Protein AF-A0A658NIZ4-F1 (afdb_monomer)

Mean predicted aligned error: 2.85 Å

Structure (mmCIF, N/CA/C/O backbone):
data_AF-A0A658NIZ4-F1
#
_entry.id   AF-A0A658NIZ4-F1
#
loop_
_atom_site.group_PDB
_atom_site.id
_atom_site.type_symbol
_atom_site.label_atom_id
_atom_site.label_alt_id
_atom_site.label_comp_id
_atom_site.label_asym_id
_atom_site.label_entity_id
_atom_site.label_seq_id
_atom_site.pdbx_PDB_ins_code
_atom_site.Cartn_x
_atom_site.Cartn_y
_atom_site.Cartn_z
_atom_site.occupancy
_atom_site.B_iso_or_equiv
_atom_site.auth_seq_id
_atom_site.auth_comp_id
_atom_site.auth_asym_id
_atom_site.auth_atom_id
_atom_site.pdbx_PDB_model_num
ATOM 1 N N . ALA A 1 1 ? -3.839 -11.811 14.363 1.00 90.75 1 ALA A N 1
ATOM 2 C CA . ALA A 1 1 ? -3.358 -10.651 13.583 1.00 90.75 1 ALA A CA 1
ATOM 3 C C . ALA A 1 1 ? -2.184 -11.100 12.717 1.00 90.75 1 ALA A C 1
ATOM 5 O O . ALA A 1 1 ? -1.650 -12.171 12.978 1.00 90.75 1 ALA A O 1
ATOM 6 N N . GLY A 1 2 ? -1.844 -10.360 11.666 1.00 97.19 2 GLY A N 1
ATOM 7 C CA . GLY A 1 2 ? -0.724 -10.707 10.794 1.00 97.19 2 GLY A CA 1
ATOM 8 C C . GLY A 1 2 ? -0.590 -9.736 9.630 1.00 97.19 2 GLY A C 1
ATOM 9 O O . GLY A 1 2 ? -1.451 -8.877 9.435 1.00 97.19 2 GLY A O 1
ATOM 10 N N . VAL A 1 3 ? 0.473 -9.905 8.851 1.00 98.19 3 VAL A N 1
ATOM 11 C CA . VAL A 1 3 ? 0.665 -9.230 7.563 1.00 98.19 3 VAL A CA 1
ATOM 12 C C . VAL A 1 3 ? 0.384 -10.232 6.457 1.00 98.19 3 VAL A C 1
ATOM 14 O O . VAL A 1 3 ? 0.827 -11.382 6.521 1.00 98.19 3 VAL A O 1
ATOM 17 N N . TYR A 1 4 ? -0.349 -9.788 5.444 1.00 98.31 4 TYR A N 1
ATOM 18 C CA . TYR A 1 4 ? -0.788 -10.625 4.339 1.00 98.31 4 TYR A CA 1
ATOM 19 C C . TYR A 1 4 ? -0.395 -9.987 3.013 1.00 98.31 4 TYR A C 1
ATOM 21 O O . TYR A 1 4 ? -0.514 -8.774 2.844 1.00 98.31 4 TYR A O 1
ATOM 29 N N . LEU A 1 5 ? 0.051 -10.817 2.076 1.00 97.88 5 LEU A N 1
ATOM 30 C CA . LEU A 1 5 ? 0.253 -10.441 0.687 1.00 97.88 5 LEU A CA 1
ATOM 31 C C . LEU A 1 5 ? -0.986 -10.842 -0.116 1.00 97.88 5 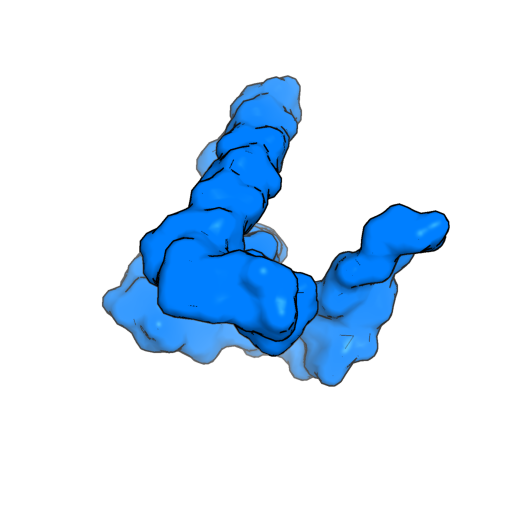LEU A C 1
ATOM 33 O O . LEU A 1 5 ? -1.375 -12.011 -0.119 1.00 97.88 5 LEU A O 1
ATOM 37 N N . TYR A 1 6 ? -1.595 -9.874 -0.794 1.00 97.62 6 TYR A N 1
ATOM 38 C CA . TYR A 1 6 ? -2.703 -10.129 -1.706 1.00 97.62 6 TYR A CA 1
ATOM 39 C C . TYR A 1 6 ? -2.199 -10.641 -3.055 1.00 97.62 6 TYR A C 1
ATOM 41 O O . TYR A 1 6 ? -1.316 -10.037 -3.663 1.00 97.62 6 TYR A O 1
ATOM 49 N N . THR A 1 7 ? -2.783 -11.749 -3.507 1.00 96.81 7 THR A N 1
ATOM 50 C CA . THR A 1 7 ? -2.509 -12.382 -4.800 1.00 96.81 7 THR A CA 1
ATOM 51 C C . THR A 1 7 ? -3.738 -12.198 -5.694 1.00 96.81 7 THR A C 1
ATOM 53 O O . THR A 1 7 ? -4.768 -12.838 -5.448 1.00 96.81 7 THR A O 1
ATOM 56 N N . PRO A 1 8 ? -3.690 -11.294 -6.689 1.00 94.56 8 PRO A N 1
ATOM 57 C CA . PRO A 1 8 ? -4.858 -10.961 -7.499 1.00 94.56 8 PRO A CA 1
ATOM 58 C C . PRO A 1 8 ? -5.317 -12.106 -8.409 1.00 94.56 8 PRO A C 1
ATOM 60 O O . PRO A 1 8 ? -6.507 -12.202 -8.687 1.00 94.56 8 PRO A O 1
ATOM 63 N N . GLU A 1 9 ? -4.416 -12.990 -8.841 1.00 96.50 9 GLU A N 1
ATOM 64 C CA . GLU A 1 9 ? -4.697 -14.058 -9.811 1.00 96.50 9 GLU A CA 1
ATOM 65 C C . GLU A 1 9 ? -5.750 -15.059 -9.317 1.00 96.50 9 GLU A C 1
ATOM 67 O O . GLU A 1 9 ? -6.484 -15.639 -10.113 1.00 96.50 9 GLU A O 1
ATOM 72 N N . ASN A 1 10 ? -5.826 -15.266 -8.004 1.00 96.94 10 ASN A N 1
ATOM 73 C CA . ASN A 1 10 ? -6.740 -16.211 -7.364 1.00 96.94 10 ASN A CA 1
ATOM 74 C C . ASN A 1 10 ? -7.549 -15.579 -6.221 1.00 96.94 10 ASN A C 1
ATOM 76 O O . ASN A 1 10 ? -8.177 -16.304 -5.452 1.00 96.94 10 ASN A O 1
ATOM 80 N N . HIS A 1 11 ? -7.513 -14.247 -6.098 1.00 96.88 11 HIS A N 1
ATOM 81 C CA . HIS A 1 11 ? -8.187 -13.487 -5.048 1.00 96.88 11 HIS A CA 1
ATOM 82 C C . HIS A 1 11 ? -7.916 -14.035 -3.633 1.00 96.88 11 HIS A C 1
ATOM 84 O O . HIS A 1 11 ? -8.833 -14.288 -2.851 1.00 96.88 11 HIS A O 1
ATOM 90 N N . SER A 1 12 ? -6.639 -14.247 -3.302 1.00 97.81 12 SER A N 1
ATOM 91 C CA . SER A 1 12 ? -6.241 -14.845 -2.022 1.00 97.81 12 SER A CA 1
ATOM 92 C C . SER A 1 12 ? -5.281 -13.971 -1.216 1.00 97.81 12 SER A C 1
ATOM 94 O O . SER A 1 12 ? -4.587 -13.101 -1.746 1.00 97.81 12 SER A O 1
ATOM 96 N N . LEU A 1 13 ? -5.246 -14.214 0.096 1.00 98.00 13 LEU A N 1
ATOM 97 C CA . LEU A 1 13 ? -4.315 -13.591 1.032 1.00 98.00 13 LEU A CA 1
ATOM 98 C C . LEU A 1 13 ? -3.346 -14.646 1.563 1.00 98.00 13 LEU A C 1
ATOM 100 O O . LEU A 1 13 ? -3.752 -15.591 2.240 1.00 98.00 13 LEU A O 1
ATOM 104 N N . VAL A 1 14 ? -2.055 -14.454 1.303 1.00 97.81 14 VAL A N 1
ATOM 105 C CA . VAL A 1 14 ? -0.987 -15.297 1.847 1.00 97.81 14 VAL A CA 1
ATOM 106 C C . VAL A 1 14 ? -0.419 -14.612 3.079 1.00 97.81 14 VAL A C 1
ATOM 108 O O . VAL A 1 14 ? 0.097 -13.498 2.990 1.00 97.81 14 VAL A O 1
ATOM 111 N N . LYS A 1 15 ? -0.509 -15.254 4.247 1.00 97.81 15 LYS A N 1
ATOM 112 C CA . LYS A 1 15 ? 0.105 -14.719 5.467 1.00 97.81 15 LYS A CA 1
ATOM 113 C C . LYS A 1 15 ? 1.628 -14.766 5.325 1.00 97.81 15 LYS A C 1
ATOM 115 O O . LYS A 1 15 ? 2.188 -15.838 5.119 1.00 97.81 15 LYS A O 1
ATOM 120 N N . VAL A 1 16 ? 2.283 -13.617 5.468 1.00 97.94 16 VAL A N 1
ATOM 121 C CA . VAL A 1 16 ? 3.749 -13.485 5.369 1.00 97.94 16 VAL A CA 1
ATOM 122 C C . VAL A 1 16 ? 4.414 -13.200 6.714 1.00 97.94 16 VAL A C 1
ATOM 124 O O . VAL A 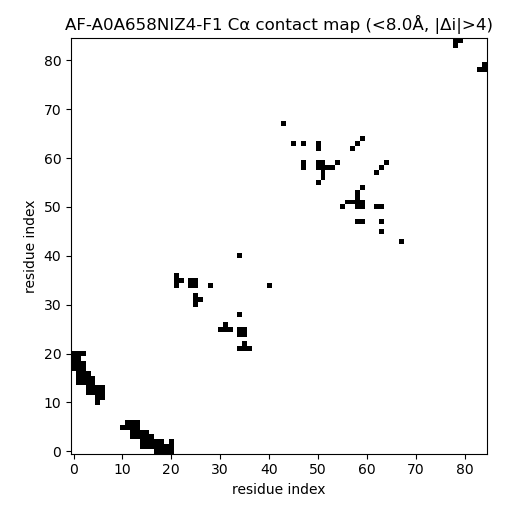1 16 ? 5.607 -13.437 6.870 1.00 97.94 16 VAL A O 1
ATOM 127 N N . LEU A 1 17 ? 3.651 -12.712 7.695 1.00 98.00 17 LEU A N 1
ATOM 128 C CA . LEU A 1 17 ? 4.128 -12.458 9.052 1.00 98.00 17 LEU A CA 1
ATOM 129 C C . LEU A 1 17 ? 2.993 -12.703 10.048 1.00 98.00 17 LEU A C 1
ATOM 131 O O . LEU A 1 17 ? 1.866 -12.255 9.822 1.00 98.00 17 LEU A O 1
ATOM 135 N N . ASP A 1 18 ? 3.289 -13.397 11.146 1.00 97.88 18 ASP A N 1
ATOM 136 C CA . ASP A 1 18 ? 2.354 -13.561 12.261 1.00 97.88 18 ASP A CA 1
ATOM 137 C C . ASP A 1 18 ? 2.534 -12.446 13.308 1.00 97.88 18 ASP A C 1
ATOM 139 O O . ASP A 1 18 ? 3.598 -11.835 13.410 1.00 97.88 18 ASP A O 1
ATOM 143 N N . GLY A 1 19 ? 1.485 -12.180 14.083 1.00 97.19 19 GLY A N 1
ATOM 144 C CA . GLY A 1 19 ? 1.473 -11.161 15.129 1.00 97.19 19 GLY A CA 1
ATOM 145 C C . GLY A 1 19 ? 0.803 -9.840 14.740 1.00 97.19 19 GLY A C 1
ATOM 146 O O . GLY A 1 19 ? 0.495 -9.557 13.582 1.00 97.19 19 GLY A O 1
ATOM 147 N N . ASP A 1 20 ? 0.516 -9.024 15.753 1.00 97.25 20 ASP A N 1
ATOM 148 C CA . ASP A 1 20 ? -0.044 -7.684 15.579 1.00 97.25 20 ASP A CA 1
ATOM 149 C C . ASP A 1 20 ? 1.075 -6.655 15.391 1.00 97.25 20 ASP A C 1
ATOM 151 O O . ASP A 1 20 ? 1.867 -6.407 16.299 1.00 97.25 20 ASP A O 1
ATOM 155 N N . VAL A 1 21 ? 1.120 -6.037 14.212 1.00 97.31 21 VAL A N 1
ATOM 156 C CA . VAL A 1 21 ? 2.143 -5.047 13.851 1.00 97.31 21 VAL A CA 1
ATOM 157 C C . VAL A 1 21 ? 1.624 -3.608 13.841 1.00 97.31 21 VAL A C 1
ATOM 159 O O . VAL A 1 21 ? 2.371 -2.704 13.475 1.00 97.31 21 VAL A O 1
ATOM 162 N N . ARG A 1 22 ? 0.376 -3.347 14.259 1.00 97.44 22 ARG A N 1
ATOM 163 C CA . ARG A 1 22 ? -0.251 -2.011 14.155 1.00 97.44 22 ARG A CA 1
ATOM 164 C C . ARG A 1 22 ? 0.536 -0.917 14.876 1.00 97.44 22 ARG A C 1
ATOM 166 O O . ARG A 1 22 ? 0.669 0.191 14.363 1.00 97.44 22 ARG A O 1
ATOM 173 N N . ALA A 1 23 ? 1.111 -1.222 16.042 1.00 97.50 23 ALA A N 1
ATOM 174 C CA . ALA A 1 23 ? 1.940 -0.269 16.785 1.00 97.50 23 ALA A CA 1
ATOM 175 C C . ALA A 1 23 ? 3.246 0.075 16.045 1.00 97.50 23 ALA A C 1
ATOM 177 O O . ALA A 1 23 ? 3.623 1.245 15.964 1.00 97.50 23 ALA A O 1
ATOM 178 N N . ALA A 1 24 ? 3.915 -0.931 15.472 1.00 97.62 24 ALA A N 1
ATOM 179 C CA . ALA A 1 24 ? 5.126 -0.735 14.680 1.00 97.62 24 ALA A CA 1
ATOM 180 C C . ALA A 1 24 ? 4.830 0.014 13.369 1.00 97.62 24 ALA A C 1
ATOM 182 O O . ALA A 1 24 ? 5.564 0.935 13.014 1.00 97.62 24 ALA A O 1
ATOM 183 N N . LEU A 1 25 ? 3.722 -0.320 12.698 1.00 97.75 25 LEU A N 1
ATOM 184 C CA . LEU A 1 25 ? 3.274 0.350 11.479 1.00 97.75 25 LEU A CA 1
ATOM 185 C C . LEU A 1 25 ? 2.938 1.822 11.744 1.00 97.75 25 LEU A C 1
ATOM 187 O O . LEU A 1 25 ? 3.413 2.696 11.031 1.00 97.75 25 LEU A O 1
ATOM 191 N N . CYS A 1 26 ? 2.208 2.118 12.821 1.00 98.31 26 CYS A N 1
ATOM 192 C CA . CYS A 1 26 ? 1.933 3.489 13.252 1.00 98.31 26 CYS A CA 1
ATOM 193 C C . CYS A 1 26 ? 3.225 4.289 13.477 1.00 98.31 26 CYS A C 1
ATOM 195 O O . CYS A 1 26 ? 3.345 5.411 12.986 1.00 98.31 26 CYS A O 1
ATOM 197 N N . LYS A 1 27 ? 4.224 3.698 14.151 1.00 98.31 27 LYS A N 1
ATOM 198 C CA . LYS A 1 27 ? 5.542 4.326 14.331 1.00 98.31 27 LYS A CA 1
ATOM 199 C C . LYS A 1 27 ? 6.227 4.610 12.986 1.00 98.31 27 LYS A C 1
ATOM 201 O O . LYS A 1 27 ? 6.790 5.688 12.826 1.00 98.31 27 LYS A O 1
ATOM 206 N N . ALA A 1 28 ? 6.159 3.683 12.026 1.00 97.81 28 ALA A N 1
ATOM 207 C CA . ALA A 1 28 ? 6.702 3.875 10.678 1.00 97.81 28 ALA A CA 1
ATOM 208 C C . ALA A 1 28 ? 5.952 4.966 9.889 1.00 97.81 28 ALA A C 1
ATOM 210 O O . ALA A 1 28 ? 6.564 5.727 9.145 1.00 97.81 28 ALA A O 1
ATOM 211 N N . CYS A 1 29 ? 4.647 5.110 10.114 1.00 97.56 29 CYS A N 1
ATOM 212 C CA . CYS A 1 29 ? 3.800 6.164 9.556 1.00 97.56 29 CYS A CA 1
ATOM 213 C C . CYS A 1 29 ? 3.858 7.474 10.365 1.00 97.56 29 CYS A C 1
ATOM 215 O O . CYS A 1 29 ? 2.849 8.170 10.466 1.00 97.56 29 CYS A O 1
ATOM 217 N N . LEU A 1 30 ? 5.011 7.812 10.953 1.00 98.25 30 LEU A N 1
ATOM 218 C CA . LEU A 1 30 ? 5.242 9.055 11.708 1.00 98.25 30 LEU A CA 1
ATOM 219 C C . LEU A 1 30 ? 4.305 9.254 12.919 1.00 98.25 30 LEU A C 1
ATOM 221 O O . LEU A 1 30 ? 4.019 10.380 13.313 1.00 98.25 30 LEU A O 1
ATOM 225 N N . GLY A 1 31 ? 3.820 8.166 13.523 1.00 97.56 31 GLY A N 1
ATOM 226 C CA . GLY A 1 31 ? 2.984 8.210 14.727 1.00 97.56 31 GLY A CA 1
ATOM 227 C C . GLY A 1 31 ? 1.505 8.524 14.480 1.00 97.56 31 GLY A C 1
ATOM 228 O O . GLY A 1 31 ? 0.796 8.877 15.420 1.00 97.56 31 GLY A O 1
ATOM 229 N N . GLN A 1 32 ? 1.014 8.391 13.245 1.00 97.69 32 GLN A N 1
ATOM 230 C CA . GLN A 1 32 ? -0.386 8.666 12.908 1.00 97.69 32 GLN A CA 1
ATOM 231 C C . GLN A 1 32 ? -1.348 7.714 13.640 1.00 97.6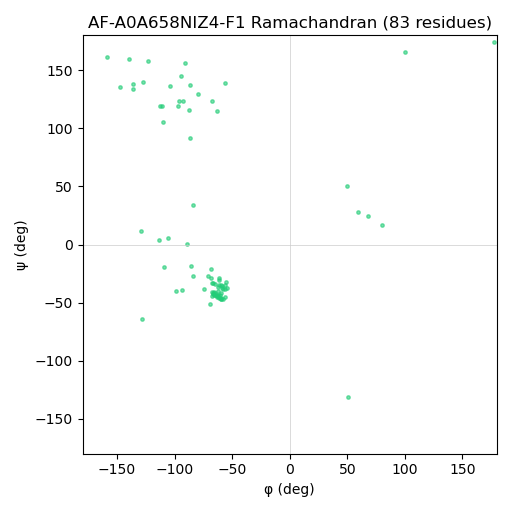9 32 GLN A C 1
ATOM 233 O O . GLN A 1 32 ? -1.365 6.506 13.390 1.00 97.69 32 GLN A O 1
ATOM 238 N N . GLY A 1 33 ? -2.178 8.263 14.534 1.00 97.44 33 GLY A N 1
ATOM 239 C CA . GLY A 1 33 ? -3.081 7.490 15.397 1.00 97.44 33 GLY A CA 1
ATOM 240 C C . GLY A 1 33 ? -4.090 6.620 14.640 1.00 97.44 33 GLY A C 1
ATOM 241 O O . GLY A 1 33 ? -4.342 5.490 15.062 1.00 97.44 33 GLY A O 1
ATOM 242 N N . MET A 1 34 ? -4.583 7.086 13.486 1.00 96.69 34 MET A N 1
ATOM 243 C CA . MET A 1 34 ? -5.521 6.335 12.637 1.00 96.69 34 MET A CA 1
ATOM 244 C C . MET A 1 34 ? -4.970 4.960 12.230 1.00 96.69 34 MET A C 1
ATOM 246 O O . MET A 1 34 ? -5.687 3.968 12.274 1.00 96.69 34 MET A O 1
ATOM 250 N N . VAL A 1 35 ? -3.665 4.865 11.949 1.00 97.25 35 VAL A N 1
ATOM 251 C CA . VAL A 1 35 ? -2.997 3.613 11.552 1.00 97.25 35 VAL A CA 1
ATOM 252 C C . VAL A 1 35 ? -2.958 2.608 12.706 1.00 97.25 35 VAL A C 1
ATOM 254 O O . VAL A 1 35 ? -3.046 1.402 12.497 1.00 97.25 35 VAL A O 1
ATOM 257 N N . ARG A 1 36 ? -2.839 3.093 13.947 1.00 97.06 36 ARG A N 1
ATOM 258 C CA . ARG A 1 36 ? -2.829 2.233 15.138 1.00 97.06 36 ARG A CA 1
ATOM 259 C C . ARG A 1 36 ? -4.219 1.703 15.474 1.00 97.06 36 ARG A C 1
ATOM 261 O O . ARG A 1 36 ? -4.335 0.580 15.958 1.00 97.06 36 ARG A O 1
ATOM 268 N N . GLN A 1 37 ? -5.233 2.544 15.297 1.00 96.88 37 GLN A N 1
ATOM 269 C CA . GLN A 1 37 ? -6.609 2.259 15.697 1.00 96.88 37 GLN A CA 1
ATOM 270 C C . GLN A 1 37 ? -7.370 1.456 14.641 1.00 96.88 37 GLN A C 1
ATOM 272 O O . GLN A 1 37 ? -8.269 0.698 15.001 1.00 96.88 37 GLN A O 1
ATOM 277 N N . ALA A 1 38 ? -6.995 1.583 13.365 1.00 96.06 38 ALA A N 1
ATOM 278 C CA . ALA A 1 38 ? -7.654 0.880 12.280 1.00 96.06 38 ALA A CA 1
ATOM 279 C C . ALA A 1 38 ? -7.664 -0.651 12.508 1.00 96.06 38 ALA A C 1
ATOM 281 O O . ALA A 1 38 ? -6.656 -1.236 12.931 1.00 96.06 38 ALA A O 1
ATOM 282 N N . PRO A 1 39 ? -8.786 -1.335 12.209 1.00 93.56 39 PRO A N 1
ATOM 283 C CA . PRO A 1 39 ? -8.876 -2.792 12.312 1.00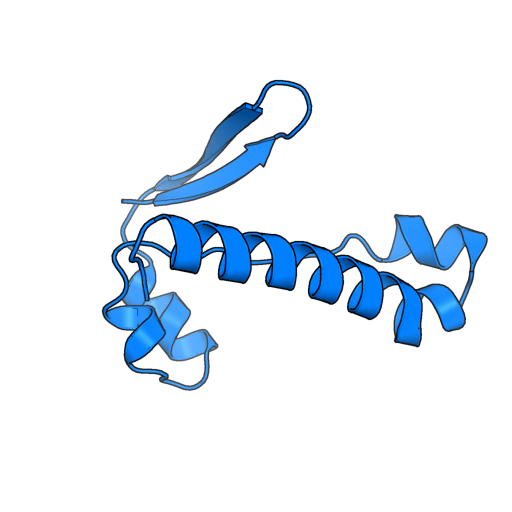 93.56 39 PRO A CA 1
ATOM 284 C C . PRO A 1 39 ? -8.005 -3.508 11.264 1.00 93.56 39 PRO A C 1
ATOM 286 O O . PRO A 1 39 ? -7.623 -4.660 11.465 1.00 93.56 39 PRO A O 1
ATOM 289 N N . GLY A 1 40 ? -7.646 -2.816 10.179 1.00 94.56 40 GLY A N 1
ATOM 290 C CA . GLY A 1 40 ? -6.701 -3.260 9.160 1.00 94.56 40 GLY A CA 1
ATOM 291 C C . GLY A 1 40 ? -6.129 -2.073 8.384 1.00 94.56 40 GLY A C 1
ATOM 292 O O . GLY A 1 40 ? -6.687 -0.978 8.404 1.00 94.56 40 GLY A O 1
ATOM 293 N N . SER A 1 41 ? -5.002 -2.277 7.705 1.00 96.81 41 SER A N 1
ATOM 294 C CA . SER A 1 41 ? -4.378 -1.268 6.842 1.00 96.81 41 SER A CA 1
ATOM 295 C C . SER A 1 41 ? -3.930 -1.917 5.538 1.00 96.81 41 SER A C 1
ATOM 297 O O . SER A 1 41 ? -3.308 -2.978 5.562 1.00 96.81 41 SER A O 1
ATOM 299 N N . LEU A 1 42 ? -4.234 -1.277 4.409 1.00 96.75 42 LEU A N 1
ATOM 300 C CA . LEU A 1 42 ? -3.737 -1.683 3.096 1.00 96.75 42 LEU A CA 1
ATOM 301 C C . LEU A 1 42 ? -2.447 -0.920 2.796 1.00 96.75 42 LEU A C 1
ATOM 303 O O . LEU A 1 42 ? -2.423 0.308 2.831 1.00 96.75 42 LEU A O 1
ATOM 307 N N . VAL A 1 43 ? -1.370 -1.654 2.518 1.00 96.69 43 VAL A N 1
ATOM 308 C CA . VAL A 1 43 ? -0.058 -1.083 2.201 1.00 96.69 43 VAL A CA 1
ATOM 309 C C . VAL A 1 43 ? 0.246 -1.345 0.737 1.00 96.69 43 VAL A C 1
ATOM 311 O O . VAL A 1 4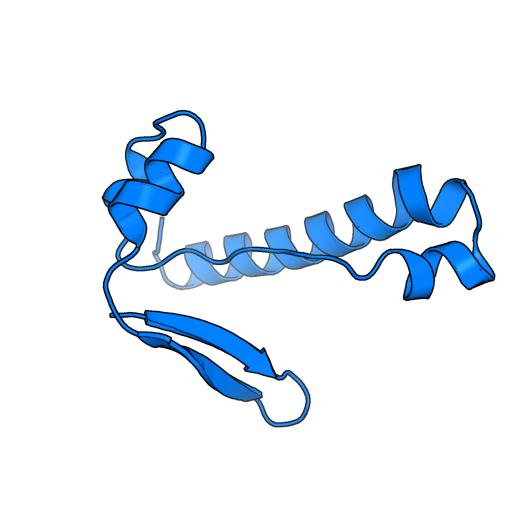3 ? 0.354 -2.492 0.306 1.00 96.69 43 VAL A O 1
ATOM 314 N N . TYR A 1 44 ? 0.413 -0.268 -0.019 1.00 96.00 44 TYR A N 1
ATOM 315 C CA . TYR A 1 44 ? 0.838 -0.335 -1.407 1.00 96.00 44 TYR A CA 1
ATOM 316 C C . TYR A 1 44 ? 2.363 -0.365 -1.499 1.00 96.00 44 TYR A C 1
ATOM 318 O O . TYR A 1 44 ? 3.062 0.384 -0.819 1.00 96.00 44 TYR A O 1
ATOM 326 N N . SER A 1 45 ? 2.881 -1.227 -2.369 1.00 94.44 45 SER A N 1
ATOM 327 C CA . SER A 1 45 ? 4.296 -1.279 -2.732 1.00 94.44 45 SER A CA 1
ATOM 328 C C . SER A 1 45 ? 4.428 -1.516 -4.233 1.00 94.44 45 SER A C 1
ATOM 330 O O . SER A 1 45 ? 3.485 -1.975 -4.881 1.00 94.44 45 SER A O 1
ATOM 332 N N . ALA A 1 46 ? 5.589 -1.191 -4.796 1.00 94.06 46 ALA A N 1
ATOM 333 C CA . ALA A 1 46 ? 5.851 -1.368 -6.215 1.00 94.06 46 ALA A CA 1
ATOM 334 C C . ALA A 1 46 ? 7.237 -1.969 -6.450 1.00 94.06 46 ALA A C 1
ATOM 336 O O . ALA A 1 46 ? 8.225 -1.547 -5.851 1.00 9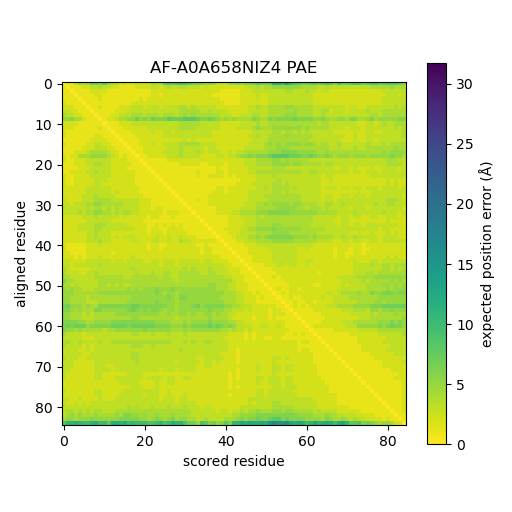4.06 46 ALA A O 1
ATOM 337 N N . VAL A 1 47 ? 7.304 -2.919 -7.384 1.00 94.88 47 VAL A N 1
ATOM 338 C CA . VAL A 1 47 ? 8.563 -3.392 -7.971 1.00 94.88 47 VAL A CA 1
ATOM 339 C C . VAL A 1 47 ? 8.886 -2.467 -9.139 1.00 94.88 47 VAL A C 1
ATOM 341 O O . VAL A 1 47 ? 8.394 -2.669 -10.253 1.00 94.88 47 VAL A O 1
ATOM 344 N N . TYR A 1 48 ? 9.653 -1.412 -8.866 1.00 93.50 48 TYR A N 1
ATOM 345 C CA . TYR A 1 48 ? 9.899 -0.316 -9.807 1.00 93.50 48 TYR A CA 1
ATOM 346 C C . TYR A 1 48 ? 10.433 -0.801 -11.157 1.00 93.50 48 TYR A C 1
ATOM 348 O O . TYR A 1 48 ? 10.011 -0.296 -12.196 1.00 93.50 48 TYR A O 1
ATOM 356 N N . GLU A 1 49 ? 11.292 -1.819 -11.158 1.00 95.38 49 GLU A N 1
ATOM 357 C CA . GLU A 1 49 ? 11.919 -2.405 -12.344 1.00 95.38 49 GLU A CA 1
ATOM 358 C C . GLU A 1 49 ? 10.896 -2.860 -13.389 1.00 95.38 49 GLU A C 1
ATOM 360 O O . GLU A 1 49 ? 11.161 -2.759 -14.588 1.00 95.38 49 GLU A O 1
ATOM 365 N N . ARG A 1 50 ? 9.703 -3.309 -12.967 1.00 93.81 50 ARG A N 1
ATOM 366 C CA . ARG A 1 50 ? 8.636 -3.738 -13.889 1.00 93.81 50 ARG A CA 1
ATOM 367 C C . ARG A 1 50 ? 8.177 -2.599 -14.801 1.00 93.81 50 ARG A C 1
ATOM 369 O O . ARG A 1 50 ? 7.889 -2.833 -15.973 1.00 93.81 50 ARG A O 1
ATOM 376 N N . THR A 1 51 ? 8.169 -1.372 -14.290 1.00 93.69 51 THR A N 1
ATOM 377 C CA . THR A 1 51 ? 7.713 -0.182 -15.019 1.00 93.69 51 THR A CA 1
ATOM 378 C C . THR A 1 51 ? 8.888 0.605 -15.600 1.00 93.69 51 THR A C 1
ATOM 380 O O . THR A 1 51 ? 8.838 1.066 -16.745 1.00 93.69 51 THR A O 1
ATOM 383 N N . THR A 1 52 ? 9.988 0.737 -14.857 1.00 95.88 52 THR A N 1
ATOM 384 C CA . THR A 1 52 ? 11.167 1.504 -15.289 1.00 95.88 52 THR A CA 1
ATOM 385 C C . THR A 1 52 ? 11.940 0.813 -16.406 1.00 95.88 52 THR A C 1
ATOM 387 O O . THR A 1 52 ? 12.504 1.510 -17.244 1.00 95.88 52 THR A O 1
ATOM 390 N N . LYS A 1 53 ? 11.900 -0.524 -16.519 1.00 96.31 53 LYS A N 1
ATOM 391 C CA . LYS A 1 53 ? 12.523 -1.237 -17.649 1.00 96.31 53 LYS A CA 1
ATOM 392 C C . LYS A 1 53 ? 12.008 -0.748 -19.006 1.00 96.31 53 LYS A C 1
ATOM 394 O O . LYS A 1 53 ? 12.769 -0.709 -19.966 1.00 96.31 53 LYS A O 1
ATOM 399 N N . LYS A 1 54 ? 10.727 -0.372 -19.090 1.00 96.06 54 LYS A N 1
ATOM 400 C CA . LYS A 1 54 ? 10.108 0.133 -20.323 1.00 96.06 54 LYS A CA 1
ATOM 401 C C . LYS A 1 54 ? 10.140 1.658 -20.423 1.00 96.06 54 LYS A C 1
ATOM 403 O O . LYS A 1 54 ? 10.342 2.191 -21.508 1.00 96.06 54 LYS A O 1
ATOM 408 N N . TYR A 1 55 ? 9.914 2.359 -19.312 1.00 95.31 55 TYR A N 1
ATOM 409 C CA . TYR A 1 55 ? 9.665 3.806 -19.320 1.00 95.31 55 TYR A CA 1
ATOM 410 C C . TYR A 1 55 ? 10.758 4.647 -18.643 1.00 95.31 55 TYR A C 1
ATOM 412 O O . TYR A 1 55 ? 10.605 5.863 -18.510 1.00 95.31 55 TYR A O 1
ATOM 420 N N . GLY A 1 56 ? 11.849 4.020 -18.198 1.00 95.88 56 GLY A N 1
ATOM 421 C CA . GLY A 1 56 ? 12.985 4.668 -17.548 1.00 95.88 56 GLY A CA 1
ATOM 422 C C . GLY A 1 56 ? 12.560 5.579 -16.398 1.00 95.88 56 GLY A C 1
ATOM 423 O O . GLY A 1 56 ? 11.729 5.215 -15.562 1.00 95.88 56 GLY A O 1
ATOM 424 N N . GLN A 1 57 ? 13.091 6.802 -16.408 1.00 96.00 57 GLN A N 1
ATOM 425 C CA . GLN A 1 57 ? 12.821 7.823 -15.397 1.00 96.00 57 GLN A CA 1
ATOM 426 C C . GLN A 1 57 ? 11.329 8.180 -15.287 1.00 96.00 57 GLN A C 1
ATOM 428 O O . GLN A 1 57 ? 10.816 8.359 -14.186 1.00 96.00 57 GLN A O 1
ATOM 433 N N . ARG A 1 58 ? 10.587 8.192 -16.407 1.00 96.00 58 ARG A N 1
ATOM 434 C CA . ARG A 1 58 ? 9.131 8.443 -16.386 1.00 96.00 58 ARG A CA 1
ATOM 435 C C . ARG A 1 58 ? 8.375 7.341 -15.651 1.00 96.00 58 ARG A C 1
ATOM 437 O O . ARG A 1 58 ? 7.380 7.624 -14.988 1.00 96.00 58 ARG A O 1
ATO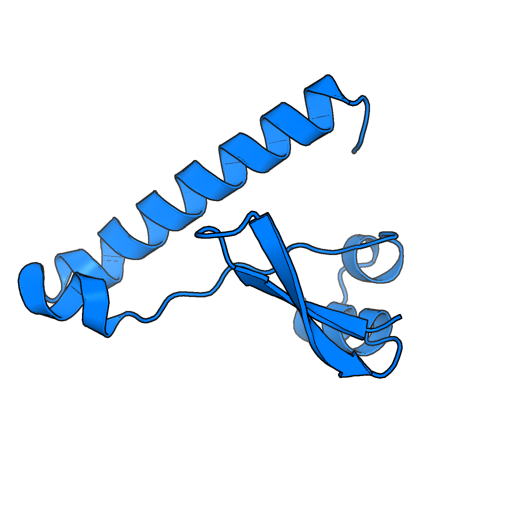M 444 N N . GLY A 1 59 ? 8.855 6.102 -15.757 1.00 95.94 59 GLY A N 1
ATOM 445 C CA . GLY A 1 59 ? 8.327 4.978 -14.992 1.00 95.94 59 GLY A CA 1
ATOM 446 C C 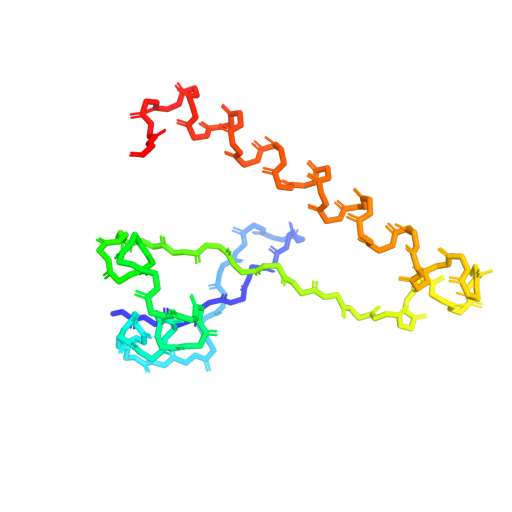. GLY A 1 59 ? 8.442 5.214 -13.491 1.00 95.94 59 GLY A C 1
ATOM 447 O O . GLY A 1 59 ? 7.459 5.055 -12.773 1.00 95.94 59 GLY A O 1
ATOM 448 N N . LYS A 1 60 ? 9.623 5.655 -13.047 1.00 92.88 60 LYS A N 1
ATOM 449 C CA . LYS A 1 60 ? 9.940 5.882 -11.634 1.00 92.88 60 LYS A CA 1
ATOM 450 C C . LYS A 1 60 ? 9.178 7.069 -11.053 1.00 92.88 60 LYS A C 1
ATOM 452 O O . LYS A 1 60 ? 8.532 6.927 -10.023 1.00 92.88 60 LYS A O 1
ATOM 457 N N . ASP A 1 61 ? 9.239 8.213 -11.724 1.00 93.69 61 ASP A N 1
ATOM 458 C CA . ASP A 1 61 ? 8.767 9.474 -11.145 1.00 93.69 61 ASP A CA 1
ATOM 459 C C . ASP A 1 61 ? 7.268 9.702 -11.343 1.00 93.69 61 ASP A C 1
ATOM 461 O O . ASP A 1 61 ? 6.683 10.555 -10.681 1.00 93.69 61 ASP A O 1
ATOM 465 N N . ARG A 1 62 ? 6.641 8.992 -12.292 1.00 95.19 62 ARG A N 1
ATOM 466 C CA . ARG A 1 62 ? 5.240 9.231 -12.661 1.00 95.19 62 ARG A CA 1
ATOM 467 C C . ARG A 1 62 ? 4.408 7.966 -12.643 1.00 95.19 62 ARG A C 1
ATOM 469 O O . ARG A 1 62 ? 3.460 7.890 -11.872 1.00 95.19 62 ARG A O 1
ATOM 476 N N . TYR A 1 63 ? 4.721 7.000 -13.506 1.00 96.75 63 TYR A N 1
ATOM 477 C CA . TYR A 1 63 ? 3.780 5.912 -13.791 1.00 96.75 63 TYR A CA 1
ATOM 478 C C . TYR A 1 63 ? 3.514 5.026 -12.579 1.00 96.75 63 TYR A C 1
ATOM 480 O O . TYR A 1 63 ? 2.355 4.777 -12.279 1.00 96.75 63 TYR A O 1
ATOM 488 N N . VAL A 1 64 ? 4.548 4.662 -11.814 1.00 96.44 64 VAL A N 1
ATOM 489 C CA . VAL A 1 64 ? 4.351 3.892 -10.574 1.00 96.44 64 VAL A CA 1
ATOM 490 C C . VAL A 1 64 ? 3.438 4.635 -9.593 1.00 96.44 64 VAL A C 1
ATOM 492 O O . VAL A 1 64 ? 2.493 4.052 -9.073 1.00 96.44 64 VAL A O 1
ATOM 495 N N . CYS A 1 65 ? 3.677 5.928 -9.363 1.00 94.94 65 CYS A N 1
ATOM 496 C CA . CYS A 1 65 ? 2.870 6.718 -8.432 1.00 94.94 65 CYS A CA 1
ATOM 497 C C . CYS A 1 65 ? 1.421 6.883 -8.912 1.00 94.94 65 CYS A C 1
ATOM 499 O O . CYS A 1 65 ? 0.501 6.790 -8.104 1.00 94.94 65 CYS A O 1
ATOM 501 N N . MET A 1 66 ? 1.212 7.109 -10.213 1.00 96.62 66 MET A N 1
ATOM 502 C CA . MET A 1 66 ? -0.129 7.244 -10.791 1.00 96.62 66 MET A CA 1
ATOM 503 C C . MET A 1 66 ? -0.915 5.932 -10.718 1.00 96.62 66 MET A C 1
ATOM 505 O O . MET A 1 66 ? -2.083 5.958 -10.340 1.00 96.62 66 MET A O 1
ATOM 509 N N . ASP A 1 67 ? -0.276 4.794 -10.999 1.00 95.75 67 ASP A N 1
ATOM 510 C CA . ASP A 1 67 ? -0.916 3.477 -10.905 1.00 95.75 67 ASP A CA 1
ATOM 511 C C . ASP A 1 67 ? -1.335 3.164 -9.460 1.00 95.75 67 ASP A C 1
ATOM 513 O O . ASP A 1 67 ? -2.466 2.739 -9.211 1.00 95.75 67 ASP A O 1
ATOM 517 N N . LEU A 1 68 ? -0.454 3.432 -8.487 1.00 95.81 68 LEU A N 1
ATOM 518 C CA . LEU A 1 68 ? -0.772 3.253 -7.068 1.00 95.81 68 LEU A CA 1
ATOM 519 C C . LEU A 1 68 ? -1.877 4.206 -6.599 1.00 95.81 68 LEU A C 1
ATOM 521 O O . LEU A 1 68 ? -2.767 3.783 -5.867 1.00 95.81 68 LEU A O 1
ATOM 525 N N . GLY A 1 69 ? -1.845 5.469 -7.035 1.00 96.69 69 GLY A N 1
ATOM 526 C CA . GLY A 1 69 ? -2.883 6.451 -6.720 1.00 96.69 69 GLY A CA 1
ATOM 527 C C . GLY A 1 69 ? -4.254 6.034 -7.250 1.00 96.69 69 GLY A C 1
ATOM 528 O O . GLY A 1 69 ? -5.231 6.062 -6.507 1.00 96.69 69 GLY A O 1
ATOM 529 N N . HIS A 1 70 ? -4.318 5.558 -8.495 1.00 97.38 70 HIS A N 1
ATOM 530 C CA . HIS A 1 70 ? -5.551 5.042 -9.091 1.00 97.38 70 HIS A CA 1
ATOM 531 C C . HIS A 1 70 ? -6.095 3.828 -8.322 1.00 97.38 70 HIS A C 1
ATOM 533 O O . HIS A 1 70 ? -7.275 3.791 -7.981 1.00 97.38 70 HIS A O 1
ATOM 539 N N . SER A 1 71 ? -5.242 2.856 -7.981 1.00 96.56 71 SER A N 1
ATOM 540 C CA . SER A 1 71 ? -5.676 1.722 -7.154 1.00 96.56 71 SER A CA 1
ATOM 541 C C . SER A 1 71 ? -6.136 2.163 -5.758 1.00 96.56 71 SER A C 1
ATOM 543 O O . SER A 1 71 ? -7.084 1.596 -5.216 1.00 96.56 71 SER A O 1
ATOM 545 N N . GLY A 1 72 ? -5.483 3.172 -5.175 1.00 97.25 72 GLY A N 1
ATOM 546 C CA . GLY A 1 72 ? -5.872 3.766 -3.898 1.00 97.25 72 GLY A CA 1
ATOM 547 C C . GLY A 1 72 ? -7.273 4.375 -3.936 1.00 97.25 72 GLY A C 1
ATOM 548 O O . GLY A 1 72 ? -8.066 4.121 -3.033 1.00 97.25 72 GLY A O 1
ATOM 549 N N . GLU A 1 73 ? -7.611 5.096 -5.004 1.00 98.12 73 GLU A N 1
ATOM 550 C CA . GLU A 1 73 ? -8.945 5.684 -5.172 1.00 98.12 73 GLU A CA 1
ATOM 551 C C . GLU A 1 73 ? -10.042 4.615 -5.246 1.00 98.12 73 GLU A C 1
ATOM 553 O O . GLU A 1 73 ? -11.078 4.745 -4.599 1.00 98.12 73 GLU A O 1
ATOM 558 N N . ASN A 1 74 ? -9.790 3.497 -5.936 1.00 97.69 74 ASN A N 1
ATOM 559 C CA . ASN A 1 74 ? -10.741 2.381 -5.971 1.00 97.69 74 ASN A CA 1
ATOM 560 C C . ASN A 1 74 ? -11.048 1.840 -4.566 1.00 97.69 74 ASN A C 1
ATOM 562 O O . ASN A 1 74 ? -12.192 1.496 -4.269 1.00 97.69 74 ASN A O 1
ATOM 566 N N . VAL A 1 75 ? -10.044 1.791 -3.684 1.00 97.12 75 VAL A N 1
ATOM 567 C CA . VAL A 1 75 ? -10.237 1.388 -2.285 1.00 97.12 75 VAL A CA 1
ATOM 568 C C . VAL A 1 75 ? -11.072 2.414 -1.527 1.00 97.12 75 VAL A C 1
ATOM 570 O O . VAL A 1 75 ? -11.977 2.013 -0.800 1.00 97.12 75 VAL A O 1
ATOM 573 N N . TYR A 1 76 ? -10.810 3.712 -1.693 1.00 97.38 76 TYR A N 1
ATOM 574 C CA . TYR A 1 76 ? -11.593 4.754 -1.022 1.00 97.38 76 TYR A CA 1
ATOM 575 C C . TYR A 1 76 ? -13.057 4.752 -1.460 1.00 97.38 76 TYR A C 1
ATOM 577 O O . TYR A 1 76 ? -13.950 4.813 -0.611 1.00 97.38 76 TYR A O 1
ATOM 585 N N . LEU A 1 77 ? -13.319 4.608 -2.760 1.00 98.25 77 LEU A N 1
ATOM 586 C CA . LEU A 1 77 ? -14.677 4.497 -3.289 1.00 98.25 77 LEU A CA 1
ATOM 587 C C . LEU A 1 77 ? -15.388 3.252 -2.751 1.00 98.25 77 LEU A C 1
ATOM 589 O O . LEU A 1 77 ? -16.534 3.344 -2.312 1.00 98.25 77 LEU A O 1
ATOM 593 N N . GLN A 1 78 ? -14.701 2.106 -2.709 1.00 97.75 78 GLN A N 1
ATOM 594 C CA . GLN A 1 78 ? -15.272 0.877 -2.162 1.00 97.75 78 GLN A CA 1
ATOM 595 C C . GLN A 1 78 ? -15.543 0.984 -0.656 1.00 97.75 78 GLN A C 1
ATOM 597 O O . GLN A 1 78 ? -16.608 0.576 -0.198 1.00 97.75 78 GLN A O 1
ATOM 602 N N . ALA A 1 79 ? -14.615 1.555 0.115 1.00 96.38 79 ALA A N 1
ATOM 603 C CA . ALA A 1 79 ? -14.799 1.795 1.543 1.00 96.38 79 ALA A CA 1
ATOM 604 C C . ALA A 1 79 ? -16.014 2.702 1.787 1.00 96.38 79 ALA A C 1
ATOM 606 O O . ALA A 1 79 ? -16.894 2.352 2.572 1.00 96.38 79 ALA A O 1
ATOM 607 N N . THR A 1 80 ? -16.126 3.792 1.023 1.00 97.75 80 THR A N 1
ATOM 608 C CA . THR A 1 80 ? -17.261 4.725 1.085 1.00 97.75 80 THR A CA 1
ATOM 609 C C . THR A 1 80 ? -18.581 4.021 0.773 1.00 97.75 80 THR A C 1
ATOM 611 O O . THR A 1 80 ? -19.545 4.159 1.524 1.00 97.75 80 THR A O 1
ATOM 614 N N . ALA A 1 81 ? -18.628 3.211 -0.290 1.00 98.19 81 ALA A N 1
ATOM 615 C CA . ALA A 1 81 ? -19.815 2.442 -0.668 1.00 98.19 81 ALA A CA 1
ATOM 616 C C . ALA A 1 81 ? -20.244 1.434 0.415 1.00 98.19 81 ALA A C 1
ATOM 618 O O . ALA A 1 81 ? -21.428 1.126 0.542 1.00 98.19 81 ALA A O 1
ATOM 619 N N . MET A 1 82 ? -19.295 0.944 1.215 1.00 97.38 82 MET A N 1
ATOM 620 C CA . MET A 1 82 ? -19.541 0.046 2.347 1.00 97.38 82 MET A CA 1
ATOM 621 C C . MET A 1 82 ? -19.811 0.781 3.671 1.00 97.38 82 MET A C 1
ATOM 623 O O . MET A 1 82 ? -20.005 0.122 4.692 1.00 97.38 82 MET A O 1
ATOM 627 N N . GLY A 1 83 ? -19.816 2.119 3.684 1.00 96.38 83 GLY A N 1
ATOM 628 C CA . GLY A 1 83 ? -19.963 2.916 4.907 1.00 96.38 83 GLY A CA 1
ATOM 629 C C . GLY A 1 83 ? -18.765 2.814 5.856 1.00 96.38 83 GLY A C 1
ATOM 630 O O . GLY A 1 83 ? -18.918 2.987 7.063 1.00 96.38 83 GLY A O 1
ATOM 631 N N . MET A 1 84 ? -17.586 2.491 5.323 1.00 92.25 84 MET A N 1
ATOM 632 C CA . MET A 1 84 ? -16.320 2.449 6.049 1.00 92.25 84 MET A CA 1
ATOM 633 C C . MET A 1 84 ? -15.580 3.782 5.893 1.00 92.25 84 MET A C 1
ATOM 635 O O . MET A 1 84 ? -15.619 4.397 4.828 1.00 92.25 84 MET A O 1
ATOM 639 N N . GLY A 1 85 ? -14.872 4.199 6.941 1.00 81.06 85 GLY A N 1
ATOM 640 C CA . GLY A 1 85 ? -14.077 5.426 6.985 1.00 81.06 85 GLY A CA 1
ATOM 641 C C . GLY A 1 85 ? -13.433 5.609 8.346 1.00 81.06 85 GLY A C 1
ATOM 642 O O . GLY A 1 85 ? -14.077 5.210 9.343 1.00 81.06 85 GLY A O 1
#

Foldseek 3Di:
DADWDADPVVRDTDGPGDDDCQVVVCVVVVNDVCSNPDPDDDDDDDPLCVQCVPVPPCSVPPVSVVVVVVVVVVVVVVCVVVVHD

Secondary structure (DSSP, 8-state):
-EEEEEEGGGTEEEEEEES--HHH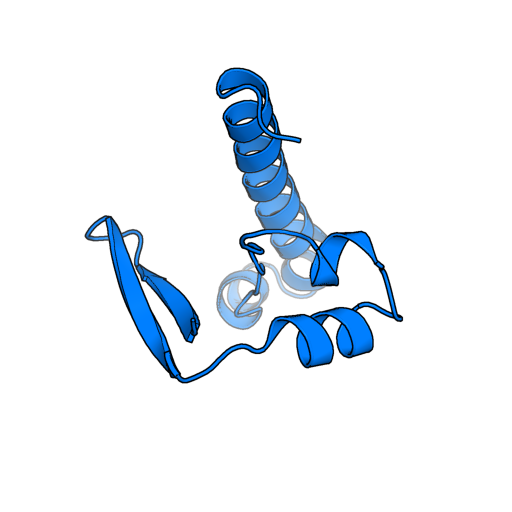HHHHTTT-HHHHHSS--------HHHHHHHHHHHIIIIIHHHHHHHHHHHHHHHHHHTT--

pLDDT: mean 96.34, std 2.26, range [81.06, 98.31]

Radius of gyration: 15.17 Å; Cα contacts (8 Å, |Δi|>4): 70; chains: 1; bounding box: 33×26×37 Å

Solvent-accessible surface area (backbone atoms only — not comparable to full-atom values): 5215 Å² total; per-residue (Å²): 106,54,44,66,48,79,41,80,95,75,75,44,74,46,78,77,40,82,47,79,52,39,67,61,50,12,54,73,59,78,59,42,62,68,56,48,70,44,97,71,84,90,81,88,82,78,73,58,64,78,45,23,75,79,45,42,69,54,16,64,78,39,49,54,58,51,53,52,50,54,55,48,49,55,49,53,55,51,32,51,76,70,75,48,132

Sequence (85 aa):
AGVYLYTPENHSLVKVLDGDVRAALCKACLGQGMVRQAPGSLVYSAVYERTTKKYGQRGKDRYVCMDLGHSGENVYLQATAMGMG